Protein AF-A0A645I6E9-F1 (afdb_monomer_lite)

Foldseek 3Di:
DPVVVVVVVLLVLLVVCQVVVCPVQVVVCVVCVPDHDDGDDSVNSVVVDDPVVSVVSVVVVVVVVVVVVPPPPPPDDDPPPPPDPD

Structure (mmCIF, N/CA/C/O backbone):
data_AF-A0A645I6E9-F1
#
_entry.id   AF-A0A645I6E9-F1
#
loop_
_atom_site.group_PDB
_atom_site.id
_atom_site.type_symbol
_atom_site.label_atom_id
_atom_site.label_alt_id
_atom_site.label_comp_id
_atom_site.label_asym_id
_atom_site.label_entity_id
_atom_site.label_seq_id
_atom_site.pdbx_PDB_ins_code
_atom_site.Cartn_x
_atom_site.Cartn_y
_atom_site.Cartn_z
_atom_site.occupancy
_atom_site.B_iso_or_equiv
_atom_site.auth_seq_id
_atom_site.auth_comp_id
_atom_site.auth_asym_id
_atom_site.auth_atom_id
_atom_site.pdbx_PDB_model_num
ATOM 1 N N . MET A 1 1 ? 29.594 -1.876 -4.692 1.00 49.12 1 MET A N 1
ATOM 2 C CA . MET A 1 1 ? 28.728 -0.879 -4.020 1.00 49.12 1 MET A CA 1
ATOM 3 C C . MET A 1 1 ? 27.755 -0.180 -4.989 1.00 49.12 1 MET A C 1
ATOM 5 O O . MET A 1 1 ? 27.559 1.018 -4.847 1.00 49.12 1 MET A O 1
ATOM 9 N N . LYS A 1 2 ? 27.185 -0.842 -6.016 1.0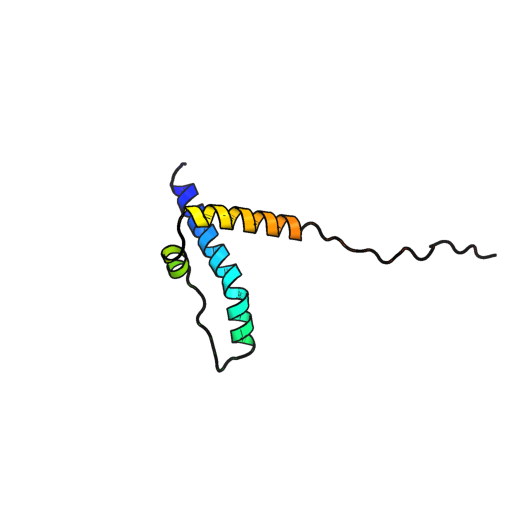0 57.75 2 LYS A N 1
ATOM 10 C CA . LYS A 1 2 ? 26.425 -0.117 -7.070 1.00 57.75 2 LYS A CA 1
ATOM 11 C C . LYS A 1 2 ? 25.090 -0.731 -7.518 1.00 57.75 2 LYS A C 1
ATOM 13 O O . LYS A 1 2 ? 24.242 0.041 -7.931 1.00 57.75 2 LYS A O 1
ATOM 18 N N . ALA A 1 3 ? 24.900 -2.049 -7.434 1.00 61.75 3 ALA A N 1
ATOM 19 C CA . ALA A 1 3 ? 23.637 -2.708 -7.805 1.00 61.75 3 ALA A CA 1
ATOM 20 C C . ALA A 1 3 ? 22.895 -3.246 -6.573 1.00 61.75 3 ALA A C 1
ATOM 22 O O . ALA A 1 3 ? 21.738 -2.920 -6.374 1.00 61.75 3 ALA A O 1
ATOM 23 N N . GLU A 1 4 ? 23.610 -3.923 -5.673 1.00 64.56 4 GLU A N 1
ATOM 24 C CA . GLU A 1 4 ? 23.057 -4.484 -4.427 1.00 64.56 4 GLU A CA 1
ATOM 25 C C . GLU A 1 4 ? 22.362 -3.434 -3.539 1.00 64.56 4 GLU A C 1
ATOM 27 O O . GLU A 1 4 ? 21.260 -3.649 -3.054 1.00 64.56 4 GLU A O 1
ATOM 32 N N . ASN A 1 5 ? 22.939 -2.234 -3.397 1.00 75.62 5 ASN A N 1
ATOM 33 C CA . ASN A 1 5 ? 22.291 -1.145 -2.652 1.00 75.62 5 ASN A CA 1
ATOM 34 C C . ASN A 1 5 ? 21.025 -0.613 -3.340 1.00 75.62 5 ASN A C 1
ATOM 36 O O . ASN A 1 5 ? 20.198 0.005 -2.680 1.00 75.62 5 ASN A O 1
ATOM 40 N N . PHE A 1 6 ? 20.924 -0.762 -4.660 1.00 76.19 6 PHE A N 1
ATOM 41 C CA . PHE A 1 6 ? 19.783 -0.282 -5.429 1.00 76.19 6 PHE A CA 1
ATOM 42 C C . PHE A 1 6 ? 18.640 -1.294 -5.390 1.00 76.19 6 PHE A C 1
ATOM 44 O O . PHE A 1 6 ? 17.517 -0.893 -5.118 1.00 76.19 6 PHE A O 1
ATOM 51 N N . GLU A 1 7 ? 18.934 -2.583 -5.575 1.00 83.06 7 GLU A N 1
ATOM 52 C CA . GLU A 1 7 ? 17.962 -3.674 -5.414 1.00 83.06 7 GLU A CA 1
ATOM 53 C C . GLU A 1 7 ? 17.368 -3.661 -4.000 1.00 83.06 7 GLU A C 1
ATOM 55 O O . GLU A 1 7 ? 16.160 -3.516 -3.858 1.00 83.06 7 GLU A O 1
ATOM 60 N N . ASN A 1 8 ? 18.208 -3.600 -2.960 1.00 86.38 8 ASN A N 1
ATOM 61 C CA . ASN A 1 8 ? 17.728 -3.501 -1.576 1.00 86.38 8 ASN A CA 1
ATOM 62 C C . ASN A 1 8 ? 16.842 -2.263 -1.330 1.00 86.38 8 ASN A C 1
ATOM 64 O O . ASN A 1 8 ? 15.898 -2.317 -0.548 1.00 86.38 8 ASN A O 1
ATOM 68 N N . ALA A 1 9 ? 17.141 -1.131 -1.981 1.00 86.94 9 ALA A N 1
ATOM 69 C CA . ALA A 1 9 ? 16.343 0.086 -1.843 1.00 86.94 9 ALA A CA 1
ATOM 70 C C . ALA A 1 9 ? 15.001 0.006 -2.591 1.00 86.94 9 ALA A C 1
ATOM 72 O O . ALA A 1 9 ? 14.036 0.648 -2.174 1.00 86.94 9 ALA A O 1
ATOM 73 N N . LEU A 1 10 ? 14.938 -0.744 -3.695 1.00 89.25 10 LEU A N 1
ATOM 74 C CA . LEU A 1 10 ? 13.687 -1.018 -4.398 1.00 89.25 10 LEU A CA 1
ATOM 75 C C . LEU A 1 10 ? 12.803 -1.958 -3.582 1.00 89.25 10 LEU A C 1
ATOM 77 O O . LEU A 1 10 ? 11.627 -1.647 -3.408 1.00 89.25 10 LEU A O 1
ATOM 81 N N . ASP A 1 11 ? 13.374 -3.024 -3.024 1.00 91.62 11 ASP A N 1
ATOM 82 C CA . ASP A 1 11 ? 12.654 -3.962 -2.158 1.00 91.62 11 ASP A CA 1
ATOM 83 C C . ASP A 1 11 ? 12.054 -3.234 -0.948 1.00 91.62 11 ASP A C 1
ATOM 85 O O . ASP A 1 11 ? 10.867 -3.360 -0.652 1.00 91.62 11 ASP A O 1
ATOM 89 N N . GLU A 1 12 ? 12.840 -2.373 -0.295 1.00 92.56 12 GLU A N 1
ATOM 90 C CA . GLU A 1 12 ? 12.366 -1.594 0.852 1.00 92.56 12 GLU A CA 1
ATOM 91 C C . GLU A 1 12 ? 11.255 -0.600 0.471 1.00 92.56 12 GLU A C 1
ATOM 93 O O . GLU A 1 12 ? 10.319 -0.368 1.242 1.00 92.56 12 GLU A O 1
ATOM 98 N N . LEU A 1 13 ? 11.305 -0.043 -0.741 1.00 93.38 13 LEU A N 1
ATOM 99 C CA . LEU A 1 13 ? 10.247 0.821 -1.254 1.00 93.38 13 LEU A CA 1
ATOM 100 C C . LEU A 1 13 ? 8.966 0.037 -1.580 1.00 93.38 13 LEU A C 1
ATOM 102 O O . LEU A 1 13 ? 7.877 0.511 -1.256 1.00 93.38 13 LEU A O 1
ATOM 106 N N . ILE A 1 14 ? 9.078 -1.146 -2.187 1.00 95.25 14 ILE A N 1
ATOM 107 C CA . ILE A 1 14 ? 7.941 -2.034 -2.478 1.00 95.25 14 ILE A CA 1
ATOM 108 C C . ILE A 1 14 ? 7.271 -2.466 -1.172 1.00 95.25 14 ILE A C 1
ATOM 110 O O . ILE A 1 14 ? 6.051 -2.335 -1.033 1.00 95.25 14 ILE A O 1
ATOM 114 N N . TRP A 1 15 ? 8.064 -2.879 -0.182 1.00 95.94 15 TRP A N 1
ATOM 115 C CA . TRP A 1 15 ? 7.586 -3.188 1.163 1.00 95.94 15 TRP A CA 1
ATOM 116 C C . TRP A 1 15 ? 6.854 -2.001 1.799 1.00 95.94 15 TRP A C 1
ATOM 118 O O . TRP A 1 15 ? 5.753 -2.152 2.338 1.00 95.94 15 TRP A O 1
ATOM 128 N N . LEU A 1 16 ? 7.418 -0.793 1.700 1.00 95.25 16 LEU A N 1
ATOM 129 C CA . LEU A 1 16 ? 6.796 0.410 2.248 1.00 95.25 16 LEU A CA 1
ATOM 130 C C . LEU A 1 16 ? 5.460 0.726 1.561 1.00 95.25 16 LEU A C 1
ATOM 132 O O . LEU A 1 16 ? 4.491 1.087 2.233 1.00 95.25 16 LEU A O 1
ATOM 136 N N . ILE A 1 17 ? 5.376 0.563 0.239 1.00 95.38 17 ILE A N 1
ATOM 137 C CA . ILE A 1 17 ? 4.124 0.723 -0.511 1.00 95.38 17 ILE A CA 1
ATOM 138 C C . ILE A 1 17 ? 3.094 -0.308 -0.040 1.00 95.38 17 ILE A C 1
ATOM 140 O O . ILE A 1 17 ? 1.953 0.070 0.234 1.00 95.38 17 ILE A O 1
ATOM 144 N N . ALA A 1 18 ? 3.489 -1.575 0.124 1.00 96.62 18 ALA A N 1
ATOM 145 C CA . ALA A 1 18 ? 2.616 -2.627 0.640 1.00 96.62 18 ALA A CA 1
ATOM 146 C C . ALA A 1 18 ? 2.074 -2.264 2.027 1.00 96.62 18 ALA A C 1
ATOM 148 O O . ALA A 1 18 ? 0.865 -2.313 2.264 1.00 96.62 18 ALA A O 1
ATOM 149 N N . LEU A 1 19 ? 2.953 -1.826 2.930 1.00 96.00 19 LEU A N 1
ATOM 150 C CA . LEU A 1 19 ? 2.585 -1.410 4.278 1.00 96.00 19 LEU A CA 1
ATOM 151 C C . LEU A 1 19 ? 1.556 -0.272 4.262 1.00 96.00 19 LEU A C 1
ATOM 153 O O . LEU A 1 19 ? 0.555 -0.343 4.980 1.00 96.00 19 LEU A O 1
ATOM 157 N N . LEU A 1 20 ? 1.793 0.769 3.459 1.00 95.25 20 LEU A N 1
ATOM 158 C CA . LEU A 1 20 ? 0.936 1.954 3.389 1.00 95.25 20 LEU A CA 1
ATOM 159 C C . LEU A 1 20 ? -0.412 1.655 2.722 1.00 95.25 20 LEU A C 1
ATOM 161 O O . LEU A 1 20 ? -1.459 2.016 3.263 1.00 95.25 20 LEU A O 1
ATOM 165 N N . ALA A 1 21 ? -0.406 0.968 1.578 1.00 95.25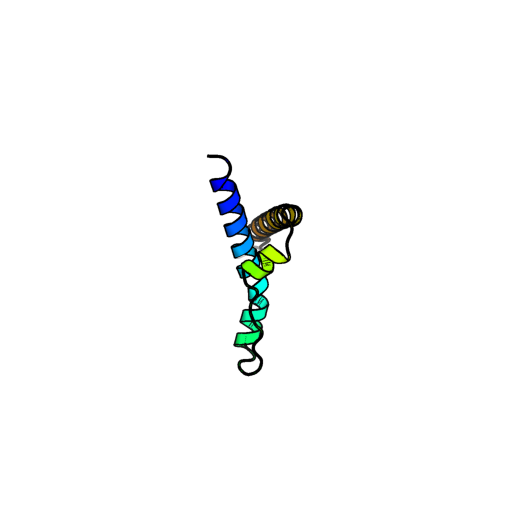 21 ALA A N 1
ATOM 166 C CA . ALA A 1 21 ? -1.620 0.647 0.830 1.00 95.25 21 ALA A CA 1
ATOM 167 C C . ALA A 1 21 ? -2.552 -0.283 1.623 1.00 95.25 21 ALA A C 1
ATOM 169 O O . ALA A 1 21 ? -3.776 -0.107 1.620 1.00 95.25 21 ALA A O 1
ATOM 170 N N . ASN A 1 22 ? -1.975 -1.220 2.380 1.00 98.19 22 ASN A N 1
ATOM 171 C CA . ASN A 1 22 ? -2.740 -2.177 3.170 1.00 98.19 22 ASN A CA 1
ATOM 172 C C . ASN A 1 22 ? -3.399 -1.579 4.416 1.00 98.19 22 ASN A C 1
ATOM 174 O O . ASN A 1 22 ? -4.285 -2.226 4.968 1.00 98.19 22 ASN A O 1
ATOM 178 N N . GLN A 1 23 ? -3.059 -0.362 4.861 1.00 97.69 23 GLN A N 1
ATOM 179 C CA . GLN A 1 23 ? -3.661 0.212 6.078 1.00 97.69 23 GLN A CA 1
ATOM 180 C C . GLN A 1 23 ? -5.194 0.243 6.012 1.00 97.69 23 GLN A C 1
ATOM 182 O O . GLN A 1 23 ? -5.868 -0.149 6.962 1.00 97.69 23 GLN A O 1
ATOM 187 N N . SER A 1 24 ? -5.758 0.643 4.870 1.00 96.75 24 SER A N 1
ATOM 188 C CA . SER A 1 24 ? -7.215 0.687 4.682 1.00 96.75 24 SER A CA 1
ATOM 189 C C . SER A 1 24 ? -7.860 -0.706 4.703 1.00 96.75 24 SER A C 1
ATOM 191 O O . SER A 1 24 ? -8.916 -0.886 5.309 1.00 96.75 24 SER A O 1
ATOM 193 N N . ILE A 1 25 ? -7.199 -1.702 4.104 1.00 98.00 25 ILE A N 1
ATOM 194 C CA . ILE A 1 25 ? -7.627 -3.106 4.096 1.00 98.00 25 ILE A CA 1
ATOM 195 C C . ILE A 1 25 ? -7.599 -3.674 5.515 1.00 98.00 25 ILE A C 1
ATOM 197 O O . ILE A 1 25 ? -8.561 -4.297 5.956 1.00 98.00 25 ILE A O 1
ATOM 201 N N . LEU A 1 26 ? -6.525 -3.419 6.262 1.00 98.19 26 LEU A N 1
ATOM 202 C CA . LEU A 1 26 ? -6.376 -3.889 7.637 1.00 98.19 26 LEU A CA 1
ATOM 203 C C . LEU A 1 26 ? -7.433 -3.273 8.560 1.00 98.19 26 LEU A C 1
ATOM 205 O O . LEU A 1 26 ? -8.033 -3.992 9.358 1.00 98.19 26 LEU A O 1
ATOM 209 N N . ILE A 1 27 ? -7.718 -1.975 8.413 1.00 98.38 27 ILE A N 1
ATOM 210 C CA . ILE A 1 27 ? -8.802 -1.302 9.145 1.00 98.38 27 ILE A CA 1
ATOM 211 C C . ILE A 1 27 ? -10.159 -1.917 8.785 1.00 98.38 27 ILE A C 1
ATOM 213 O O . ILE A 1 27 ? -10.940 -2.233 9.683 1.00 98.38 27 ILE A O 1
ATOM 217 N N . HIS A 1 28 ? -10.430 -2.136 7.495 1.00 98.38 28 HIS A N 1
ATOM 218 C CA . HIS A 1 28 ? -11.663 -2.782 7.050 1.00 98.38 28 HIS A CA 1
ATOM 219 C C . HIS A 1 28 ? -11.828 -4.168 7.677 1.00 98.38 28 HIS A C 1
ATOM 221 O O . HIS A 1 28 ? -12.866 -4.450 8.267 1.00 98.38 28 HIS A O 1
ATOM 227 N N . ASN A 1 29 ? -10.796 -5.007 7.594 1.00 98.50 29 ASN A N 1
ATOM 228 C CA . ASN A 1 29 ? -10.806 -6.378 8.103 1.00 98.50 29 ASN A CA 1
ATOM 229 C C . ASN A 1 29 ? -10.952 -6.445 9.622 1.00 98.50 29 ASN A C 1
ATOM 231 O O . ASN A 1 29 ? -11.503 -7.411 10.147 1.00 98.50 29 ASN A O 1
ATOM 235 N N . PHE A 1 30 ? -10.440 -5.439 10.331 1.00 98.06 30 PHE A N 1
ATOM 236 C CA . PHE A 1 30 ? -10.643 -5.305 11.767 1.00 98.06 30 PHE A CA 1
ATOM 237 C C . PHE A 1 30 ? -12.109 -4.993 12.103 1.00 98.06 30 PHE A C 1
ATOM 239 O O . PHE A 1 30 ? -12.635 -5.516 13.081 1.00 98.06 30 PHE A O 1
ATOM 246 N N . GLN A 1 31 ? -12.770 -4.165 11.290 1.00 98.38 31 GLN A N 1
ATOM 247 C CA . GLN A 1 31 ? -14.169 -3.768 11.483 1.00 98.38 31 GLN A CA 1
ATOM 248 C C . GLN A 1 31 ? -15.186 -4.803 10.966 1.00 98.38 31 GLN A C 1
ATOM 250 O O . GLN A 1 31 ? -16.291 -4.856 11.497 1.00 98.38 31 GLN A O 1
ATOM 255 N N . HIS A 1 32 ? -14.816 -5.621 9.974 1.00 98.44 32 HIS A N 1
ATOM 256 C CA . HIS A 1 32 ? -15.692 -6.581 9.287 1.00 98.44 32 HIS A CA 1
ATOM 257 C C . HIS A 1 32 ? -15.045 -7.980 9.278 1.00 98.44 32 HIS A C 1
ATOM 259 O O . HIS A 1 32 ? -14.483 -8.410 8.266 1.00 98.44 32 HIS A O 1
ATOM 265 N N . PRO A 1 33 ? -15.047 -8.703 10.413 1.00 96.62 33 PRO A N 1
ATOM 266 C CA . PRO A 1 33 ? -14.322 -9.967 10.535 1.00 96.62 33 PRO A CA 1
ATOM 267 C C . PRO A 1 33 ? -14.890 -11.098 9.660 1.00 96.62 33 PRO A C 1
ATOM 269 O O . PRO A 1 33 ? -14.149 -12.031 9.343 1.00 96.62 33 PRO A O 1
ATOM 272 N N . GLU A 1 34 ? -16.164 -11.017 9.271 1.00 98.12 34 GLU A N 1
ATOM 273 C CA . GLU A 1 34 ? -16.847 -11.933 8.347 1.00 98.12 34 GLU A CA 1
ATOM 274 C C . GLU A 1 34 ? -16.658 -11.608 6.853 1.00 98.12 34 GLU A C 1
ATOM 276 O O . GLU A 1 34 ? -16.912 -12.477 6.022 1.00 98.12 34 GLU A O 1
ATOM 281 N N . ASP A 1 35 ? -16.187 -10.404 6.510 1.00 97.94 35 ASP A N 1
ATOM 282 C CA . ASP A 1 35 ? -15.949 -9.944 5.131 1.00 97.94 35 ASP A CA 1
ATOM 283 C C . ASP A 1 35 ? -14.514 -9.421 4.992 1.00 97.94 35 ASP A C 1
ATOM 285 O O . ASP A 1 35 ? -14.239 -8.223 4.880 1.00 97.94 35 ASP A O 1
ATOM 289 N N . LYS A 1 36 ? -13.552 -10.340 5.084 1.00 98.06 36 LYS A N 1
ATOM 290 C CA . LYS A 1 36 ? -12.137 -9.983 4.982 1.00 98.06 36 LYS A CA 1
ATOM 291 C C . LYS A 1 36 ? -11.715 -9.829 3.529 1.00 98.06 36 LYS A C 1
ATOM 293 O O . LYS A 1 36 ? -12.028 -10.657 2.681 1.00 98.06 36 LYS A O 1
ATOM 298 N N . ARG A 1 37 ? -10.921 -8.793 3.288 1.00 97.88 37 ARG A N 1
ATOM 299 C CA . ARG A 1 37 ? -10.230 -8.530 2.027 1.00 97.88 37 ARG A CA 1
ATOM 300 C C . ARG A 1 37 ? -8.775 -8.956 2.142 1.00 97.88 37 ARG A C 1
ATOM 302 O O . ARG A 1 37 ? -8.143 -8.721 3.175 1.00 97.88 37 ARG A O 1
ATOM 309 N N . ASP A 1 38 ? -8.233 -9.530 1.082 1.00 97.81 38 ASP A N 1
ATOM 310 C CA . ASP A 1 38 ? -6.831 -9.930 1.062 1.00 97.81 38 ASP A CA 1
ATOM 311 C C . ASP A 1 38 ? -5.905 -8.701 0.966 1.00 97.81 38 ASP A C 1
ATOM 313 O O . ASP A 1 38 ? -6.160 -7.804 0.155 1.00 97.81 38 ASP A O 1
ATOM 317 N N . PRO A 1 39 ? -4.843 -8.618 1.791 1.00 97.50 39 PRO A N 1
ATOM 318 C CA . PRO A 1 39 ? -3.813 -7.596 1.643 1.00 97.50 39 PRO A CA 1
ATOM 319 C C . PRO A 1 39 ? -3.025 -7.757 0.338 1.00 97.50 39 PRO A C 1
ATOM 321 O O . PRO A 1 39 ? -2.797 -8.869 -0.136 1.00 97.50 39 PRO A O 1
ATOM 324 N N . LEU A 1 40 ? -2.533 -6.642 -0.198 1.00 97.19 40 LEU A N 1
ATOM 325 C CA . LEU A 1 40 ? -1.573 -6.629 -1.298 1.00 97.19 40 LEU A CA 1
ATOM 326 C C . LEU A 1 40 ? -0.237 -7.217 -0.832 1.00 97.19 40 LEU A C 1
ATOM 328 O O . LEU A 1 40 ? 0.278 -6.825 0.220 1.00 97.19 40 LEU A O 1
ATOM 332 N N . THR A 1 41 ? 0.332 -8.125 -1.624 1.00 97.25 41 THR A N 1
ATOM 333 C CA . THR A 1 41 ? 1.678 -8.666 -1.394 1.00 97.25 41 THR A CA 1
ATOM 334 C C . THR A 1 41 ? 2.732 -7.824 -2.106 1.00 97.25 41 THR A C 1
ATOM 336 O O . THR A 1 41 ? 2.436 -7.157 -3.099 1.00 97.25 41 THR A O 1
ATOM 339 N N . GLU A 1 42 ? 3.974 -7.889 -1.626 1.00 96.19 42 GLU A N 1
ATOM 340 C CA . GLU A 1 42 ? 5.127 -7.257 -2.282 1.00 96.19 42 GLU A CA 1
ATOM 341 C C . GLU A 1 42 ? 5.287 -7.759 -3.723 1.00 96.19 42 GLU A C 1
ATOM 343 O O . GLU A 1 42 ? 5.377 -6.946 -4.633 1.00 96.19 42 GLU A O 1
ATOM 348 N N . GLU A 1 43 ? 5.163 -9.072 -3.946 1.00 96.56 43 GLU A N 1
ATOM 349 C CA . GLU A 1 43 ? 5.190 -9.688 -5.284 1.00 96.56 43 GLU A CA 1
ATOM 350 C C . GLU A 1 43 ? 4.107 -9.115 -6.217 1.00 96.56 43 GLU A C 1
ATOM 352 O O . GLU A 1 43 ? 4.363 -8.823 -7.384 1.00 96.56 43 GLU A O 1
ATOM 357 N N . THR A 1 44 ? 2.888 -8.900 -5.706 1.00 96.19 44 THR A N 1
ATOM 358 C CA . THR A 1 44 ? 1.800 -8.302 -6.498 1.00 96.19 44 THR A CA 1
ATOM 359 C C . THR A 1 44 ? 2.127 -6.858 -6.870 1.00 96.19 44 THR A C 1
ATOM 361 O O . THR A 1 44 ? 1.846 -6.424 -7.985 1.00 96.19 44 THR A O 1
ATOM 364 N N . ILE A 1 45 ? 2.715 -6.101 -5.944 1.00 95.81 45 ILE A N 1
ATOM 365 C CA . ILE A 1 45 ? 3.089 -4.703 -6.172 1.00 95.81 45 ILE A CA 1
ATOM 366 C C . ILE A 1 45 ? 4.249 -4.615 -7.159 1.00 95.81 45 ILE A C 1
ATOM 368 O O . ILE A 1 45 ? 4.178 -3.800 -8.074 1.00 95.81 45 ILE A O 1
ATOM 372 N N . GLU A 1 46 ? 5.266 -5.462 -7.021 1.00 94.50 46 GLU A N 1
ATOM 373 C CA . GLU A 1 46 ? 6.391 -5.549 -7.953 1.00 94.50 46 GLU A CA 1
ATOM 374 C C . GLU A 1 46 ? 5.907 -5.863 -9.374 1.00 94.50 46 GLU A C 1
ATOM 376 O O . GLU A 1 46 ? 6.295 -5.190 -10.327 1.00 94.50 46 GLU A O 1
ATOM 381 N N . LEU A 1 47 ? 4.981 -6.817 -9.522 1.00 96.00 47 LEU A N 1
ATOM 382 C CA . LEU A 1 47 ? 4.415 -7.183 -10.821 1.00 96.00 47 LEU A CA 1
ATOM 383 C C . LEU A 1 47 ? 3.598 -6.049 -11.463 1.00 96.00 47 LEU A C 1
ATOM 385 O O . LEU A 1 47 ? 3.572 -5.916 -12.688 1.00 96.00 47 LEU A O 1
ATOM 389 N N . LEU A 1 48 ? 2.895 -5.260 -10.648 1.00 95.06 48 LEU A N 1
ATOM 390 C CA . LEU A 1 48 ? 1.987 -4.204 -11.107 1.00 95.06 48 LEU A CA 1
ATOM 391 C C . LEU A 1 48 ? 2.638 -2.819 -11.189 1.00 95.06 48 LEU A C 1
ATOM 393 O O . LEU A 1 48 ? 1.967 -1.875 -11.607 1.00 95.06 48 LEU A O 1
ATOM 397 N N . THR A 1 49 ? 3.908 -2.683 -10.804 1.00 92.62 49 THR A N 1
ATOM 398 C CA . THR A 1 49 ? 4.587 -1.386 -10.725 1.00 92.62 49 THR A CA 1
ATOM 399 C C . THR A 1 49 ? 5.866 -1.388 -11.546 1.00 92.62 49 THR A C 1
ATOM 401 O O . THR A 1 49 ? 6.741 -2.232 -11.385 1.00 92.62 49 THR A O 1
ATOM 404 N N . SER A 1 50 ? 6.023 -0.391 -12.411 1.00 91.94 50 SER A N 1
ATOM 405 C CA . SER A 1 50 ? 7.256 -0.197 -13.166 1.00 91.94 50 SER A CA 1
ATOM 406 C C . SER A 1 50 ? 8.325 0.546 -12.344 1.00 91.94 50 SER A C 1
ATOM 408 O O . SER A 1 50 ? 8.000 1.390 -11.502 1.00 91.94 50 SER A O 1
ATOM 410 N N . PRO A 1 51 ? 9.625 0.349 -12.640 1.00 86.06 51 PRO A N 1
ATOM 411 C CA . PRO A 1 51 ? 10.702 1.103 -11.990 1.00 86.06 51 PRO A CA 1
ATOM 412 C C . PRO A 1 51 ? 10.566 2.631 -12.107 1.00 86.06 51 PRO A C 1
ATOM 414 O O . PRO A 1 51 ? 11.025 3.368 -11.234 1.00 86.06 51 PRO A O 1
ATOM 417 N N . LEU A 1 52 ? 9.923 3.121 -13.173 1.00 88.75 52 LEU A N 1
ATOM 418 C CA . LEU A 1 52 ? 9.654 4.547 -13.356 1.00 88.75 52 LEU A CA 1
ATOM 419 C C . LEU A 1 52 ? 8.645 5.068 -12.321 1.00 88.75 52 LEU A C 1
ATOM 421 O O . LEU A 1 52 ? 8.848 6.138 -11.749 1.00 88.75 52 LEU A O 1
ATOM 425 N N . GLU A 1 53 ? 7.583 4.307 -12.061 1.00 92.75 53 GLU A N 1
ATOM 426 C CA . GLU A 1 53 ? 6.552 4.656 -11.077 1.00 92.75 53 GLU A CA 1
ATOM 427 C C . GLU A 1 53 ? 7.102 4.615 -9.652 1.00 92.75 53 GLU A C 1
ATOM 429 O O . GLU A 1 53 ? 6.819 5.519 -8.867 1.00 92.75 53 GLU A O 1
ATOM 434 N N . LEU A 1 54 ? 7.970 3.644 -9.343 1.00 90.25 54 LEU A N 1
ATOM 435 C CA . LEU A 1 54 ? 8.648 3.568 -8.046 1.00 90.25 54 LEU A CA 1
ATOM 436 C C . LEU A 1 54 ? 9.409 4.862 -7.720 1.00 90.25 54 LEU A C 1
ATOM 438 O O . LEU A 1 54 ? 9.321 5.365 -6.600 1.00 90.25 54 LEU A O 1
ATOM 442 N N . SER A 1 55 ? 10.082 5.474 -8.699 1.00 88.62 55 SER A N 1
ATOM 443 C CA . SER A 1 55 ? 10.742 6.768 -8.479 1.00 88.62 55 SER A CA 1
ATOM 444 C C . SER A 1 55 ? 9.753 7.871 -8.089 1.00 88.62 55 SER A C 1
ATOM 446 O O . SER A 1 55 ? 10.044 8.662 -7.192 1.00 88.62 55 SER A O 1
ATOM 448 N N . ALA A 1 56 ? 8.586 7.928 -8.735 1.00 92.69 56 ALA A N 1
ATOM 449 C CA . ALA A 1 56 ? 7.562 8.922 -8.425 1.00 92.69 56 ALA A CA 1
ATOM 450 C C . ALA A 1 56 ? 6.931 8.675 -7.044 1.00 92.69 56 ALA A C 1
ATOM 452 O O . ALA A 1 56 ? 6.731 9.616 -6.274 1.00 92.69 56 ALA A O 1
ATOM 453 N N . TYR A 1 57 ? 6.667 7.411 -6.699 1.00 93.56 57 TYR A N 1
ATOM 454 C CA . TYR A 1 57 ? 6.132 7.029 -5.392 1.00 93.56 57 TYR A CA 1
ATOM 455 C C . TYR A 1 57 ? 7.095 7.367 -4.262 1.00 93.56 57 TYR A C 1
ATOM 457 O O . TYR A 1 57 ? 6.674 7.952 -3.265 1.00 93.56 57 TYR A O 1
ATOM 465 N N . LYS A 1 58 ? 8.390 7.088 -4.436 1.00 92.19 58 LYS A N 1
ATOM 466 C CA . LYS A 1 58 ? 9.432 7.486 -3.484 1.00 92.19 58 LYS A CA 1
ATOM 467 C C . LYS A 1 58 ? 9.353 8.979 -3.168 1.00 92.19 58 LYS A C 1
ATOM 469 O O . LYS A 1 58 ? 9.334 9.365 -1.999 1.00 92.19 58 LYS A O 1
ATOM 474 N N . ASP A 1 59 ? 9.324 9.820 -4.197 1.00 92.25 59 ASP A N 1
ATOM 475 C CA . ASP A 1 59 ? 9.352 11.269 -4.009 1.00 92.25 59 ASP A CA 1
ATOM 476 C C . ASP A 1 59 ? 8.060 11.774 -3.347 1.00 92.25 59 ASP A C 1
ATOM 478 O O . ASP A 1 59 ? 8.124 12.581 -2.417 1.00 92.25 59 ASP A O 1
ATOM 482 N N . ALA A 1 60 ? 6.903 11.225 -3.730 1.00 94.06 60 ALA A N 1
ATOM 483 C CA . ALA A 1 60 ? 5.618 11.541 -3.107 1.00 94.06 60 ALA A CA 1
ATOM 484 C C . ALA A 1 60 ? 5.548 11.116 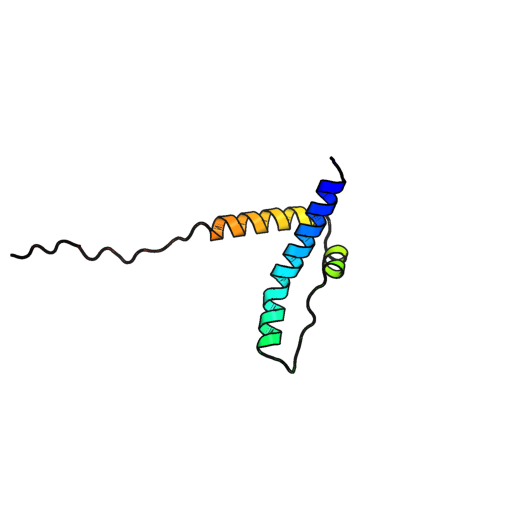-1.627 1.00 94.06 60 ALA A C 1
ATOM 486 O O . ALA A 1 60 ? 5.026 11.861 -0.788 1.00 94.06 60 ALA A O 1
ATOM 487 N N . ILE A 1 61 ? 6.093 9.944 -1.285 1.00 90.94 61 ILE A N 1
ATOM 488 C CA . ILE A 1 61 ? 6.183 9.456 0.098 1.00 90.94 61 ILE A CA 1
ATOM 489 C C . ILE A 1 61 ? 7.070 10.393 0.921 1.00 90.94 61 ILE A C 1
ATOM 491 O O . ILE A 1 61 ? 6.638 10.875 1.970 1.00 90.94 61 ILE A O 1
ATOM 495 N N . MET A 1 62 ? 8.272 10.718 0.436 1.00 89.81 62 MET A N 1
ATOM 496 C CA . MET A 1 62 ? 9.182 11.627 1.141 1.00 89.81 62 MET A CA 1
ATOM 497 C C . MET A 1 62 ? 8.577 13.020 1.334 1.00 89.81 62 MET A C 1
ATOM 499 O O . MET A 1 62 ? 8.671 13.588 2.424 1.00 89.81 62 MET A O 1
ATOM 503 N N . GLU A 1 63 ? 7.925 13.570 0.307 1.00 91.81 63 GLU A N 1
ATOM 504 C CA . GLU A 1 63 ? 7.249 14.864 0.402 1.00 91.81 63 GLU A CA 1
ATOM 505 C C . GLU A 1 63 ? 6.133 14.831 1.456 1.00 91.81 63 GLU A C 1
ATOM 507 O O . GLU A 1 63 ? 6.016 15.747 2.276 1.00 91.81 63 GLU A O 1
ATOM 512 N N . SER A 1 64 ? 5.335 13.763 1.471 1.00 88.75 64 SER A N 1
ATOM 513 C CA . SER A 1 64 ? 4.247 13.579 2.433 1.00 88.75 64 SER A CA 1
ATOM 514 C C . SER A 1 64 ? 4.769 13.455 3.864 1.00 88.75 64 SER A C 1
ATOM 516 O O . SER A 1 64 ? 4.251 14.118 4.765 1.00 88.75 64 SER A O 1
ATOM 518 N N . MET A 1 65 ? 5.840 12.683 4.077 1.00 86.25 65 MET A N 1
ATOM 519 C CA . MET A 1 65 ? 6.512 12.587 5.376 1.00 86.25 65 MET A CA 1
ATOM 520 C C . MET A 1 65 ? 7.015 13.957 5.829 1.00 86.25 65 MET A C 1
ATOM 522 O O . MET A 1 65 ? 6.747 14.373 6.957 1.00 86.25 65 MET A O 1
ATOM 526 N N . PHE A 1 66 ? 7.675 14.701 4.939 1.00 87.00 66 PHE A N 1
ATOM 527 C CA . PHE A 1 66 ? 8.165 16.041 5.243 1.00 87.00 66 PHE A CA 1
ATOM 528 C C . PHE A 1 66 ? 7.026 16.999 5.612 1.00 87.00 66 PHE A C 1
ATOM 530 O O . PHE A 1 66 ? 7.121 17.710 6.614 1.00 87.00 66 PHE A O 1
ATOM 537 N N . LYS A 1 67 ? 5.912 16.991 4.871 1.00 86.50 67 LYS A N 1
ATOM 538 C CA . LYS A 1 67 ? 4.717 17.784 5.209 1.00 86.50 67 LYS A CA 1
ATOM 539 C C . LYS A 1 67 ? 4.128 17.383 6.563 1.00 86.50 67 LYS A C 1
ATOM 541 O O . LYS A 1 67 ? 3.788 18.265 7.342 1.00 86.50 67 LYS A O 1
ATOM 546 N N . GLY A 1 68 ? 4.084 16.090 6.882 1.00 80.00 68 GLY A N 1
ATOM 547 C CA . GLY A 1 68 ? 3.615 15.583 8.176 1.00 80.00 68 GLY A CA 1
ATOM 548 C C . GLY A 1 68 ? 4.444 16.062 9.376 1.00 80.00 68 GLY A C 1
ATOM 549 O O . GLY A 1 68 ? 3.903 16.227 10.470 1.00 80.00 68 GLY A O 1
ATOM 550 N N . THR A 1 69 ? 5.737 16.353 9.181 1.00 76.00 69 THR A N 1
ATOM 551 C CA . THR A 1 69 ? 6.578 16.970 10.229 1.00 76.00 69 THR A CA 1
ATOM 552 C C . THR A 1 69 ? 6.258 18.448 10.466 1.00 76.00 69 THR A C 1
ATOM 554 O O . THR A 1 69 ? 6.497 18.967 11.557 1.00 76.00 69 THR A O 1
ATOM 557 N N . LYS A 1 70 ? 5.666 19.133 9.479 1.00 67.25 70 LYS A N 1
ATOM 558 C CA . LYS A 1 70 ? 5.208 20.520 9.595 1.00 67.25 70 LYS A CA 1
ATOM 559 C C . LYS A 1 70 ? 3.801 20.542 10.185 1.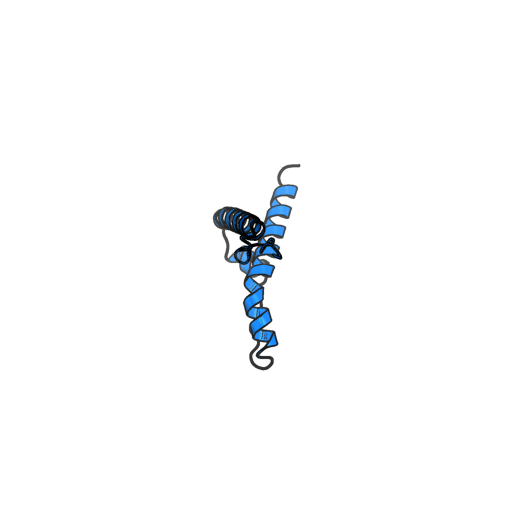00 67.25 70 LYS A C 1
ATOM 561 O O . LYS A 1 70 ? 2.819 20.777 9.487 1.00 67.25 70 LYS A O 1
ATOM 566 N N . ARG A 1 71 ? 3.691 20.292 11.491 1.00 62.88 71 ARG A N 1
ATOM 567 C CA . ARG A 1 71 ? 2.436 20.541 12.211 1.00 62.88 71 ARG A CA 1
ATOM 568 C C . ARG A 1 71 ? 2.180 22.049 12.232 1.00 62.88 71 ARG A C 1
ATOM 570 O O . ARG A 1 71 ? 2.832 22.769 12.983 1.00 62.88 71 ARG A O 1
ATOM 577 N N . PHE A 1 72 ? 1.222 22.521 11.440 1.00 61.16 72 PHE A N 1
ATOM 578 C CA . PHE A 1 72 ? 0.566 23.798 11.707 1.00 61.16 72 PHE A CA 1
ATOM 579 C C . PHE A 1 72 ? -0.338 23.584 12.922 1.00 61.16 72 PHE A C 1
ATOM 581 O O . PHE A 1 72 ? -1.512 23.256 12.787 1.00 61.16 72 PHE A O 1
ATOM 588 N N . VAL A 1 73 ? 0.244 23.654 14.121 1.00 62.06 73 VAL A N 1
ATOM 589 C CA . VAL A 1 73 ? -0.555 23.761 15.341 1.00 62.06 73 VAL A CA 1
ATOM 590 C C . VAL A 1 73 ? -1.083 25.185 15.345 1.00 62.06 73 VAL A C 1
ATOM 592 O O . VAL A 1 73 ? -0.334 26.123 15.610 1.00 62.06 73 VAL A O 1
ATOM 595 N N . GLU A 1 74 ? -2.344 25.350 14.965 1.00 64.56 74 GLU A N 1
ATOM 596 C CA . GLU A 1 74 ? -3.058 26.596 15.200 1.00 64.56 74 GLU A CA 1
ATOM 597 C C . GLU A 1 74 ? -3.196 26.735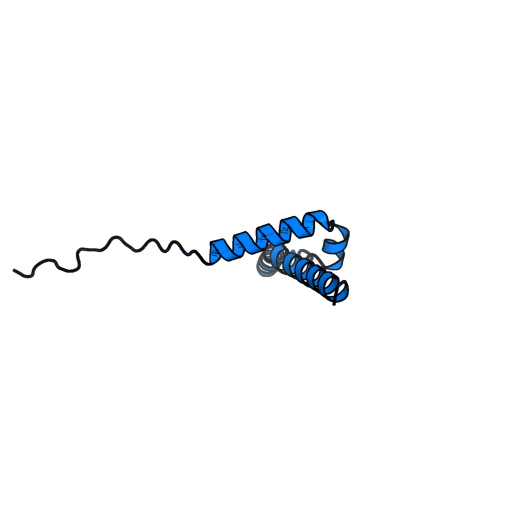 16.718 1.00 64.56 74 GLU A C 1
ATOM 599 O O . GLU A 1 74 ? -3.991 26.047 17.357 1.00 64.56 74 GLU A O 1
ATOM 604 N N . SER A 1 75 ? -2.309 27.529 17.316 1.00 63.84 75 SER A N 1
ATOM 605 C CA . SER A 1 75 ? -2.425 27.903 18.719 1.00 63.84 75 SER A CA 1
ATOM 606 C C . SER A 1 75 ? -3.742 28.647 18.901 1.00 63.84 75 SER A C 1
ATOM 608 O O . SER A 1 75 ? -4.072 29.512 18.088 1.00 63.84 75 SER A O 1
ATOM 610 N N . GLU A 1 76 ? -4.475 28.345 19.972 1.00 73.50 76 GLU A N 1
ATOM 611 C CA . GLU A 1 76 ? -5.604 29.183 20.376 1.00 73.50 76 GLU A CA 1
ATOM 612 C C . GLU A 1 76 ? -5.141 30.645 20.448 1.00 73.50 76 GLU A C 1
ATOM 614 O O . GLU A 1 76 ? -4.029 30.929 20.908 1.00 73.50 76 GLU A O 1
ATOM 619 N N . SER A 1 77 ? -5.976 31.570 19.962 1.00 68.75 77 SER A N 1
ATOM 620 C CA . SER A 1 77 ? -5.709 33.005 20.059 1.00 68.75 77 SER A CA 1
ATOM 621 C C . SER A 1 77 ? -5.345 33.345 21.500 1.00 68.75 77 SER A C 1
ATOM 623 O O . SER A 1 77 ? -6.112 33.010 22.406 1.00 68.75 77 SER A O 1
ATOM 625 N N . GLU A 1 78 ? -4.191 33.983 21.711 1.00 63.66 78 GLU A N 1
ATOM 626 C CA . GLU A 1 78 ? -3.742 34.388 23.040 1.00 63.66 78 GLU A CA 1
ATOM 627 C C . GLU A 1 78 ? -4.855 35.203 23.718 1.00 63.66 78 GLU A C 1
ATOM 629 O O . GLU A 1 78 ? -5.103 36.352 23.359 1.00 63.66 78 GLU A O 1
ATOM 634 N N . GLN A 1 79 ? -5.550 34.620 24.701 1.00 64.31 79 GLN A N 1
ATOM 635 C CA . GLN A 1 79 ? -6.270 35.435 25.673 1.00 64.31 79 GLN A CA 1
ATOM 636 C C . GLN A 1 79 ? -5.213 36.292 26.365 1.00 64.31 79 GLN A C 1
ATOM 638 O O . GLN A 1 79 ? -4.236 35.744 26.884 1.00 64.31 79 GLN A O 1
ATOM 643 N N . GLU A 1 80 ? -5.381 37.616 26.315 1.00 63.25 80 GLU A N 1
ATOM 644 C CA . GLU A 1 80 ? -4.448 38.599 26.866 1.00 63.25 80 GLU A CA 1
ATOM 645 C C . GLU A 1 80 ? -3.994 38.173 28.268 1.00 63.25 80 GLU A C 1
ATOM 647 O O . GLU A 1 80 ? -4.721 38.295 29.253 1.00 63.25 80 GLU A O 1
ATOM 652 N N . LYS A 1 81 ? -2.766 37.653 28.372 1.00 61.09 81 LYS A N 1
ATOM 653 C CA . LYS A 1 81 ? -2.223 37.094 29.620 1.00 61.09 81 LYS A CA 1
ATOM 654 C C . LYS A 1 81 ? -1.923 38.139 30.698 1.00 61.09 81 LYS A C 1
ATOM 656 O O . LYS A 1 81 ? -1.298 37.800 31.693 1.00 61.09 81 LYS A O 1
ATOM 661 N N . ASN A 1 82 ? -2.374 39.381 30.539 1.00 67.25 82 ASN A N 1
ATOM 662 C CA . ASN A 1 82 ? -2.216 40.448 31.522 1.00 67.25 82 ASN A CA 1
ATOM 663 C C . ASN A 1 82 ? -3.413 41.412 31.479 1.00 67.25 82 ASN A C 1
ATOM 665 O O . ASN A 1 82 ? -3.255 42.587 31.155 1.00 67.25 82 ASN A O 1
ATOM 669 N N . ALA A 1 83 ? -4.614 40.945 31.830 1.00 58.00 83 ALA A N 1
ATOM 670 C CA . ALA A 1 83 ? -5.637 41.874 32.302 1.00 58.00 83 ALA A CA 1
ATOM 671 C C . ALA A 1 83 ? -5.112 42.502 33.605 1.00 58.00 83 ALA A C 1
ATOM 673 O O . ALA A 1 83 ? -4.949 41.803 34.606 1.00 58.00 83 ALA A O 1
ATOM 674 N N . SER A 1 84 ? -4.765 43.793 33.567 1.00 60.41 84 SER A N 1
ATOM 675 C CA . SER A 1 84 ? -4.283 44.533 34.735 1.00 60.41 84 SER A CA 1
ATOM 676 C C . SER A 1 84 ? -5.281 44.365 35.879 1.00 60.41 84 SER A C 1
ATOM 678 O O . SER A 1 84 ? -6.413 44.841 35.786 1.00 60.41 84 SER A O 1
ATOM 680 N N . ALA A 1 85 ? -4.870 43.690 36.954 1.00 57.75 85 ALA A N 1
ATOM 681 C CA . ALA A 1 85 ? -5.563 43.809 38.227 1.00 57.75 85 ALA A CA 1
ATOM 682 C C . ALA A 1 85 ? -5.453 45.283 38.643 1.00 57.75 85 ALA A C 1
ATOM 684 O O . ALA A 1 85 ? -4.352 45.839 38.636 1.00 57.75 85 ALA A O 1
ATOM 685 N N . GLY A 1 86 ? -6.608 45.920 38.839 1.00 43.38 86 GLY A N 1
ATOM 686 C CA . GLY A 1 86 ? -6.712 47.333 39.207 1.00 43.38 86 GLY A CA 1
ATOM 687 C C . GLY A 1 86 ? -6.122 47.660 40.569 1.00 43.38 86 GLY A C 1
ATOM 688 O O . GLY A 1 86 ? -5.826 46.722 41.344 1.00 43.38 86 GLY A O 1
#

Organism: NCBI:txid1076179

pLDDT: mean 85.31, std 14.61, range [43.38, 98.5]

Sequence (86 aa):
MKAENFENALDELIWLIALLANQSILIHNFQHPEDKRDPLT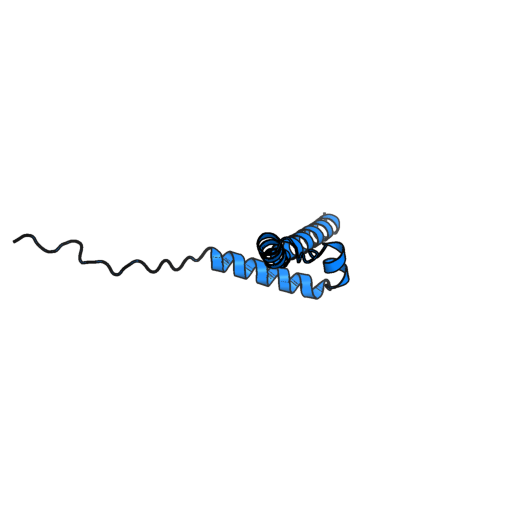EETIELLTSPLELSAYKDAIMESMFKGTKRFVESESEQEKNASAG

Secondary structure (DSSP, 8-state):
--SHHHHHHHHHHHHHHHHHHHHHHHHHHHH-TTSPPPPPPHHHHHHH--HHHHHHHHHHHHHHHHHHH-----PPP---TT----

Radius of gyration: 21.85 Å; chains: 1; bounding box: 46×59×53 Å